Protein AF-A0A5S4T8R4-F1 (afdb_monomer_lite)

Sequence (72 aa):
MSYRYMRMILMFDMPTDTAEERKVYRKFRKFLLSEGFIMHQFSIYSKLLLNNTANDAMIGRLRENNPHKGNI

Radius of gyration: 13.08 Å; chains: 1; bounding box: 34×23×35 Å

pLDDT: mean 87.3, std 11.09, range [52.56, 96.94]

Organism: Streptococcus pyogenes (NCBI:txid1314)

Secondary structure (DSSP, 8-state):
---SSEEEEEE-B---SSHHHHHHHHHHHHHHHHTT-EEEETTEEEEEESSHHHHHHHHHHHHHT--TTSB-

Foldseek 3Di:
DDCQKDKDKFAKDFDDPDPVSVVLVVQLVVVCVVVPWDDPDVRITMDMDRDVVRVVVVVVVCVVSPDPRMDD

Structure (mmCIF, N/C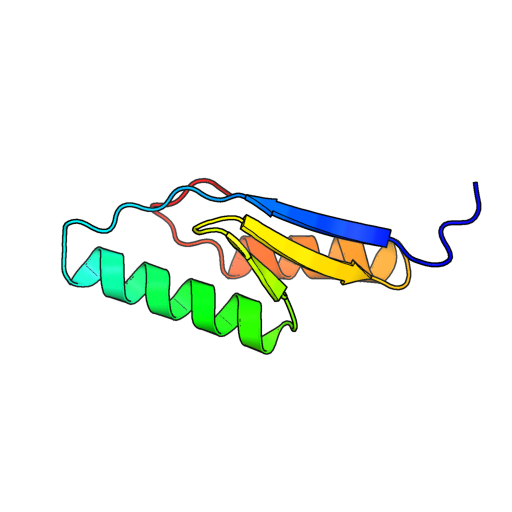A/C/O backbone):
data_AF-A0A5S4T8R4-F1
#
_entry.id   AF-A0A5S4T8R4-F1
#
loop_
_atom_site.group_PDB
_atom_site.id
_atom_site.type_symbol
_atom_site.label_atom_id
_atom_site.label_alt_id
_atom_site.label_comp_id
_atom_site.label_asym_id
_atom_site.label_entity_id
_atom_site.label_seq_id
_atom_site.pdbx_PDB_ins_code
_atom_site.Cartn_x
_atom_site.Cartn_y
_atom_site.Cartn_z
_atom_site.occupancy
_atom_site.B_iso_or_equiv
_atom_site.auth_seq_id
_atom_site.auth_comp_id
_atom_site.auth_asym_id
_atom_site.auth_atom_id
_atom_site.pdbx_PDB_model_num
ATOM 1 N N . MET A 1 1 ? 22.525 -8.011 -14.639 1.00 52.56 1 MET A N 1
ATOM 2 C CA . MET A 1 1 ? 21.282 -8.686 -14.203 1.00 52.56 1 MET A CA 1
ATOM 3 C C . MET A 1 1 ? 20.129 -8.096 -15.005 1.00 52.56 1 MET A C 1
ATOM 5 O O . MET A 1 1 ? 19.958 -6.887 -14.964 1.00 52.56 1 MET A O 1
ATOM 9 N N . SER A 1 2 ? 19.417 -8.891 -15.809 1.00 56.66 2 SER A N 1
ATOM 10 C CA . SER A 1 2 ? 18.243 -8.414 -16.558 1.00 56.66 2 SER A CA 1
ATOM 11 C C . SER A 1 2 ? 17.004 -8.602 -15.682 1.00 56.66 2 SER A C 1
ATOM 13 O O . SER A 1 2 ? 16.547 -9.729 -15.492 1.00 56.66 2 SER A O 1
ATOM 15 N N . TYR A 1 3 ? 16.486 -7.520 -15.097 1.00 60.25 3 TYR A N 1
ATOM 16 C CA . TYR A 1 3 ? 15.223 -7.553 -14.360 1.00 60.25 3 TYR A CA 1
ATOM 17 C C . TYR A 1 3 ? 14.064 -7.544 -15.355 1.00 60.25 3 TYR A C 1
ATOM 19 O O . TYR A 1 3 ? 13.488 -6.502 -15.647 1.00 60.25 3 TYR A O 1
ATOM 27 N N . ARG A 1 4 ? 13.741 -8.716 -15.912 1.00 69.00 4 ARG A N 1
ATOM 28 C CA . ARG A 1 4 ? 12.555 -8.874 -16.769 1.00 69.00 4 ARG A CA 1
ATOM 29 C C . ARG A 1 4 ? 11.257 -8.708 -15.966 1.00 69.00 4 ARG A C 1
ATOM 31 O O . ARG A 1 4 ? 10.247 -8.300 -16.522 1.00 69.00 4 ARG A O 1
ATOM 38 N N . TYR A 1 5 ? 11.319 -9.021 -14.669 1.00 79.38 5 TYR A N 1
ATOM 39 C CA . TYR A 1 5 ? 10.256 -8.842 -13.686 1.00 79.38 5 TYR A CA 1
ATOM 40 C C . TYR A 1 5 ? 10.869 -8.553 -12.308 1.00 79.38 5 TYR A C 1
ATOM 42 O O . TYR A 1 5 ? 11.883 -9.147 -11.940 1.00 79.38 5 TYR A O 1
ATOM 50 N N . MET A 1 6 ? 10.244 -7.666 -11.539 1.00 89.44 6 MET A N 1
ATOM 51 C CA . MET A 1 6 ? 10.604 -7.330 -10.159 1.00 89.44 6 MET A CA 1
ATOM 52 C C . MET A 1 6 ? 9.399 -7.553 -9.254 1.00 89.44 6 MET A C 1
ATOM 54 O O . MET A 1 6 ? 8.260 -7.364 -9.678 1.00 89.44 6 MET A O 1
ATOM 58 N N . ARG A 1 7 ? 9.624 -7.933 -7.997 1.00 92.62 7 ARG A N 1
ATOM 59 C CA . ARG A 1 7 ? 8.555 -8.021 -6.999 1.00 92.62 7 ARG A CA 1
ATOM 60 C C . ARG A 1 7 ? 8.798 -6.979 -5.919 1.00 92.62 7 ARG A C 1
ATOM 62 O O . ARG A 1 7 ? 9.770 -7.075 -5.181 1.00 92.62 7 ARG A O 1
ATOM 69 N N . MET A 1 8 ? 7.896 -6.010 -5.826 1.00 93.50 8 MET A N 1
ATOM 70 C CA . MET A 1 8 ? 7.852 -5.075 -4.709 1.00 93.50 8 MET A CA 1
ATOM 71 C C . MET A 1 8 ? 7.135 -5.755 -3.549 1.00 93.50 8 MET A C 1
ATOM 73 O O . MET A 1 8 ? 6.020 -6.249 -3.728 1.00 93.50 8 MET A O 1
ATOM 77 N N . ILE A 1 9 ? 7.775 -5.784 -2.383 1.00 94.75 9 ILE A N 1
ATOM 78 C CA . ILE A 1 9 ? 7.151 -6.186 -1.123 1.00 94.75 9 ILE A CA 1
ATOM 79 C C . ILE A 1 9 ? 6.890 -4.918 -0.322 1.00 94.75 9 ILE A C 1
ATOM 81 O O . ILE A 1 9 ? 7.778 -4.084 -0.177 1.00 94.75 9 ILE A O 1
ATOM 85 N N . LEU A 1 10 ? 5.660 -4.780 0.158 1.00 93.88 10 LEU A N 1
ATOM 86 C CA . LEU A 1 10 ? 5.202 -3.667 0.969 1.00 93.88 10 LEU A CA 1
ATOM 87 C C . LEU A 1 10 ? 4.849 -4.201 2.353 1.00 93.88 10 LEU A C 1
ATOM 89 O O . LEU A 1 10 ? 3.997 -5.085 2.476 1.00 93.88 10 LEU A O 1
ATOM 93 N N . MET A 1 11 ? 5.503 -3.656 3.370 1.00 93.44 11 MET A N 1
ATOM 94 C CA . MET A 1 11 ? 5.211 -3.908 4.775 1.00 93.44 11 MET A CA 1
ATOM 95 C C . MET A 1 11 ? 4.830 -2.573 5.396 1.00 93.44 11 MET A C 1
ATOM 97 O O . MET A 1 11 ? 5.464 -1.572 5.089 1.00 93.44 11 MET A O 1
ATOM 101 N N . PHE A 1 12 ? 3.791 -2.538 6.219 1.00 90.31 12 PHE A N 1
ATOM 102 C CA . PHE A 1 12 ? 3.385 -1.300 6.875 1.00 90.31 12 PHE A CA 1
ATOM 103 C C . PHE A 1 12 ? 2.796 -1.579 8.245 1.00 90.31 12 PHE A C 1
ATOM 105 O O . PHE A 1 12 ? 2.158 -2.609 8.455 1.00 90.31 12 PHE A O 1
ATOM 112 N N . ASP A 1 13 ? 2.954 -0.633 9.159 1.00 87.56 13 ASP A N 1
ATOM 113 C CA . ASP A 1 13 ? 2.286 -0.691 10.452 1.00 87.56 13 ASP A CA 1
ATOM 114 C C . ASP A 1 13 ? 1.303 0.469 10.586 1.00 87.56 13 ASP A C 1
ATOM 116 O O . ASP A 1 13 ? 1.609 1.624 10.270 1.00 87.56 13 ASP A O 1
ATOM 120 N N . MET A 1 14 ? 0.082 0.135 10.991 1.00 85.94 14 MET A N 1
ATOM 121 C CA . MET A 1 14 ? -1.020 1.077 11.116 1.00 85.94 14 MET A CA 1
ATOM 122 C C . MET A 1 14 ? -1.835 0.736 12.362 1.00 85.94 14 MET A C 1
ATOM 124 O O . MET A 1 14 ? -2.256 -0.416 12.504 1.00 85.94 14 MET A O 1
ATOM 128 N N . PRO A 1 15 ? -2.145 1.726 13.217 1.00 85.62 15 PRO A N 1
ATOM 129 C CA . PRO A 1 15 ? -3.020 1.503 14.360 1.00 85.62 15 PRO A CA 1
ATOM 130 C C . PRO A 1 15 ? -4.425 1.099 13.888 1.00 85.62 15 PRO A C 1
ATOM 132 O O . PRO A 1 15 ? -4.858 1.458 12.788 1.00 85.62 15 PRO A O 1
ATOM 135 N N . THR A 1 16 ? -5.147 0.326 14.704 1.00 86.50 16 THR A N 1
ATOM 136 C CA . THR A 1 16 ? -6.512 -0.147 14.381 1.00 86.50 16 THR A CA 1
ATOM 137 C C . THR A 1 16 ? -7.488 -0.068 15.561 1.00 86.50 16 THR A C 1
ATOM 139 O O . THR A 1 16 ? -8.619 -0.568 15.473 1.00 86.50 16 THR A O 1
ATOM 142 N N . ASP A 1 17 ? -7.097 0.607 16.640 1.00 90.50 17 ASP A N 1
ATOM 143 C CA . ASP A 1 17 ? -7.836 0.648 17.904 1.00 90.50 17 ASP A CA 1
ATOM 144 C C . ASP A 1 17 ? -9.101 1.509 17.795 1.00 90.50 17 ASP A C 1
ATOM 146 O O . ASP A 1 17 ? -10.182 1.130 18.263 1.00 90.50 17 ASP A O 1
ATOM 150 N N . THR A 1 18 ? -9.023 2.631 17.076 1.00 92.88 18 THR A N 1
ATOM 151 C CA . THR A 1 18 ? -10.155 3.545 16.878 1.00 92.88 18 THR A CA 1
ATOM 152 C C . THR A 1 18 ? -10.903 3.302 15.562 1.00 92.88 18 THR A C 1
ATOM 154 O O . THR A 1 18 ? -10.395 2.727 14.595 1.00 92.88 18 THR A O 1
ATOM 157 N N . ALA A 1 19 ? -12.161 3.753 15.492 1.00 93.38 19 ALA A N 1
ATOM 158 C CA . ALA A 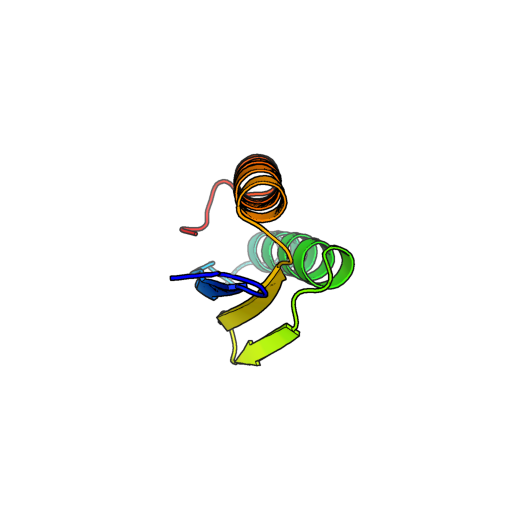1 19 ? -12.970 3.631 14.276 1.00 93.38 19 ALA A CA 1
ATOM 159 C C . ALA A 1 19 ? -12.378 4.415 13.089 1.00 93.38 19 ALA A C 1
ATOM 161 O O . ALA A 1 19 ? -12.431 3.932 11.953 1.00 93.38 19 ALA A O 1
ATOM 162 N N . GLU A 1 20 ? -11.780 5.579 13.358 1.00 90.56 20 GLU A N 1
ATOM 163 C CA . GLU A 1 20 ? -11.117 6.402 12.344 1.00 90.56 20 GLU A CA 1
ATOM 164 C C . GLU A 1 20 ? -9.853 5.728 11.807 1.00 90.56 20 GLU A C 1
ATOM 166 O O . GLU A 1 20 ? -9.668 5.644 10.595 1.00 90.56 20 GLU A O 1
ATOM 171 N N . GLU A 1 21 ? -9.025 5.141 12.668 1.00 89.69 21 GLU A N 1
ATOM 172 C CA . GLU A 1 21 ? -7.833 4.402 12.235 1.00 89.69 21 GLU A CA 1
ATOM 173 C C . GLU A 1 21 ? -8.196 3.195 11.364 1.00 89.69 21 GLU A C 1
ATOM 175 O O . GLU A 1 21 ? -7.645 3.016 10.275 1.00 89.69 21 GLU A O 1
ATOM 180 N N . ARG A 1 22 ? -9.234 2.437 11.748 1.00 90.25 22 ARG A N 1
ATOM 181 C CA . ARG A 1 22 ? -9.773 1.355 10.906 1.00 90.25 22 ARG A CA 1
ATOM 182 C C . ARG A 1 22 ? -10.278 1.861 9.556 1.00 90.25 22 ARG A C 1
ATOM 184 O O . ARG A 1 22 ? -10.162 1.161 8.550 1.00 90.25 22 ARG A O 1
ATOM 191 N N . LYS A 1 23 ? -10.870 3.056 9.500 1.00 91.50 23 LYS A N 1
ATOM 192 C CA . LYS A 1 23 ? -11.325 3.676 8.246 1.00 91.50 23 LYS A CA 1
ATOM 193 C C . LYS A 1 23 ? -10.140 4.031 7.347 1.00 91.50 23 LYS A C 1
ATOM 195 O O . LYS A 1 23 ? -10.187 3.730 6.153 1.00 91.50 23 LYS A O 1
ATOM 200 N N . VAL A 1 24 ? -9.071 4.587 7.916 1.00 90.25 24 VAL A N 1
ATOM 201 C CA . VAL A 1 24 ? -7.826 4.896 7.198 1.00 90.25 24 VAL A CA 1
ATOM 202 C C . VAL A 1 24 ? -7.162 3.613 6.682 1.00 90.25 24 VAL A C 1
ATOM 204 O O . VAL A 1 24 ? -6.854 3.541 5.492 1.00 90.25 24 VAL A O 1
ATOM 207 N N . TYR A 1 25 ? -7.059 2.562 7.506 1.00 90.38 25 TYR A N 1
ATOM 208 C CA . TYR A 1 25 ? -6.564 1.243 7.083 1.00 90.38 25 TYR A CA 1
ATOM 209 C C . TYR A 1 25 ? -7.366 0.684 5.903 1.00 90.38 25 TYR A C 1
ATOM 211 O O . TYR A 1 25 ? -6.798 0.273 4.892 1.00 90.38 25 TYR A O 1
ATOM 219 N N . ARG A 1 26 ? -8.705 0.702 5.980 1.00 91.62 26 ARG A N 1
ATOM 220 C CA . ARG A 1 26 ? -9.562 0.209 4.886 1.00 91.62 26 ARG A CA 1
ATOM 221 C C . ARG A 1 26 ? -9.370 1.009 3.600 1.00 91.62 26 ARG A C 1
ATOM 223 O O . ARG A 1 26 ? -9.379 0.411 2.524 1.00 91.62 26 ARG A O 1
ATOM 230 N N . LYS A 1 27 ? -9.185 2.331 3.695 1.00 92.38 27 LYS A N 1
ATOM 231 C CA . LYS A 1 27 ? -8.903 3.191 2.536 1.00 92.38 27 LYS A CA 1
ATOM 232 C C . LYS A 1 27 ? -7.568 2.812 1.892 1.00 92.38 27 LYS A C 1
ATOM 234 O O . LYS A 1 27 ? -7.534 2.597 0.683 1.00 92.38 27 LYS A O 1
ATOM 239 N N . PHE A 1 28 ? -6.517 2.656 2.695 1.00 92.06 28 PHE A N 1
ATOM 240 C CA . PHE A 1 28 ? -5.196 2.271 2.203 1.00 92.06 28 PHE A CA 1
ATOM 241 C C . PHE A 1 28 ? -5.199 0.863 1.594 1.00 92.06 28 PHE A C 1
ATOM 243 O O . PHE A 1 28 ? -4.763 0.671 0.462 1.00 92.06 28 PHE A O 1
ATOM 250 N N . ARG A 1 29 ? -5.825 -0.113 2.262 1.00 93.06 29 ARG A N 1
ATOM 251 C CA . ARG A 1 29 ? -6.015 -1.464 1.714 1.00 93.06 29 ARG A CA 1
ATOM 252 C C . ARG A 1 29 ? -6.767 -1.449 0.383 1.00 93.06 29 ARG A C 1
ATOM 254 O O . ARG A 1 29 ? -6.392 -2.175 -0.532 1.00 93.06 29 ARG A O 1
ATOM 261 N N . LYS A 1 30 ? -7.828 -0.644 0.256 1.00 94.69 30 LYS A N 1
ATOM 262 C CA . LYS A 1 30 ? -8.582 -0.524 -1.002 1.00 94.69 30 LYS A CA 1
ATOM 263 C C . LYS A 1 30 ? -7.694 0.006 -2.131 1.00 94.69 30 LYS A C 1
ATOM 265 O O . LYS A 1 30 ? -7.766 -0.534 -3.229 1.00 94.69 30 LYS A O 1
ATOM 270 N N . PHE A 1 31 ? -6.845 0.992 -1.840 1.00 95.00 31 PHE A N 1
ATOM 271 C CA . PHE A 1 31 ? -5.843 1.505 -2.774 1.00 95.00 31 PHE A CA 1
ATOM 272 C C . PHE A 1 31 ? -4.843 0.417 -3.203 1.00 95.00 31 PHE A C 1
ATOM 274 O O . PHE A 1 31 ? -4.641 0.212 -4.399 1.00 95.00 31 PHE A O 1
ATOM 281 N N . LEU A 1 32 ? -4.287 -0.348 -2.257 1.00 95.06 32 LEU A N 1
ATOM 282 C CA . LEU A 1 32 ? -3.362 -1.443 -2.575 1.00 95.06 32 LEU A CA 1
ATOM 283 C C . LEU A 1 32 ? -4.002 -2.481 -3.504 1.00 95.06 32 LEU A C 1
ATOM 285 O O . LEU A 1 32 ? -3.399 -2.886 -4.497 1.00 95.06 32 LEU A O 1
ATOM 289 N N . LEU A 1 33 ? -5.244 -2.877 -3.222 1.00 95.00 33 LEU A N 1
ATOM 290 C CA . LEU A 1 33 ? -5.967 -3.829 -4.065 1.00 95.00 33 LEU A CA 1
ATOM 291 C C . LEU A 1 33 ? -6.282 -3.257 -5.454 1.00 95.00 33 LEU A C 1
ATOM 293 O O . LEU A 1 33 ? -6.141 -3.981 -6.436 1.00 95.00 33 LEU A O 1
ATOM 297 N N . SER A 1 34 ? -6.657 -1.975 -5.567 1.00 95.81 34 SER A N 1
ATOM 298 C CA . SER A 1 34 ? -6.880 -1.342 -6.878 1.00 95.81 34 SER A CA 1
ATOM 299 C C . SER A 1 34 ? -5.596 -1.200 -7.691 1.00 95.81 34 SER A C 1
ATOM 301 O O . SER A 1 34 ? -5.624 -1.312 -8.910 1.00 95.81 34 SER A O 1
ATOM 303 N N . GLU A 1 35 ? -4.458 -1.025 -7.020 1.00 95.06 35 GLU A N 1
ATOM 304 C CA . GLU A 1 35 ? -3.139 -1.069 -7.645 1.00 95.06 35 GLU A CA 1
ATOM 305 C C . GLU A 1 35 ? -2.690 -2.507 -7.956 1.00 95.06 35 GLU A C 1
ATOM 307 O O . GLU A 1 35 ? -1.611 -2.699 -8.503 1.00 95.06 35 GLU A O 1
ATOM 312 N N .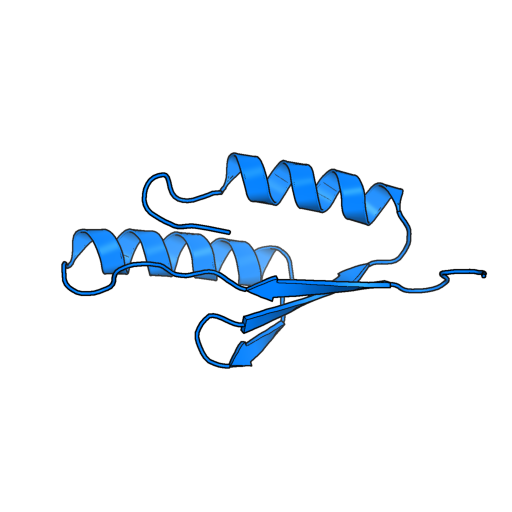 GLY A 1 36 ? -3.470 -3.545 -7.651 1.00 95.25 36 GLY A N 1
ATOM 313 C CA . GLY A 1 36 ? -3.116 -4.931 -7.963 1.00 95.25 36 GLY A CA 1
ATOM 314 C C . GLY A 1 36 ? -2.041 -5.526 -7.050 1.00 95.25 36 GLY A C 1
ATOM 315 O O . GLY A 1 36 ? -1.324 -6.442 -7.457 1.00 95.25 36 GLY A O 1
ATOM 316 N N . PHE A 1 37 ? -1.903 -5.019 -5.823 1.00 96.94 37 PHE A N 1
ATOM 317 C CA . PHE A 1 37 ? -1.158 -5.726 -4.788 1.00 96.94 37 PHE A CA 1
ATOM 318 C C . PHE A 1 37 ? -1.930 -6.958 -4.314 1.00 96.94 37 PHE A C 1
ATOM 320 O O . PHE A 1 37 ? -3.150 -6.943 -4.161 1.00 96.94 37 PHE A O 1
ATOM 327 N N . ILE A 1 38 ? -1.185 -8.014 -4.010 1.00 96.50 38 ILE A N 1
ATOM 328 C CA . ILE A 1 38 ? -1.690 -9.260 -3.440 1.00 96.50 38 ILE A CA 1
ATOM 329 C C . ILE A 1 38 ? -1.302 -9.293 -1.965 1.00 96.50 38 ILE A C 1
ATOM 331 O O . ILE A 1 38 ? -0.140 -9.065 -1.627 1.00 96.50 38 ILE A O 1
ATOM 335 N N . MET A 1 39 ? -2.275 -9.569 -1.100 1.00 95.38 39 MET A N 1
ATOM 336 C CA . MET A 1 39 ? -2.066 -9.737 0.337 1.00 95.38 39 MET A CA 1
ATOM 337 C C . MET A 1 39 ? -1.510 -11.134 0.619 1.00 95.38 39 MET A C 1
ATOM 339 O O . MET A 1 39 ? -2.126 -12.121 0.223 1.00 95.38 39 MET A O 1
ATOM 343 N N . HIS A 1 40 ? -0.379 -11.214 1.321 1.00 93.12 40 HIS A N 1
ATOM 344 C CA . HIS A 1 40 ? 0.185 -12.490 1.785 1.00 93.12 40 HIS A CA 1
ATOM 345 C C . HIS A 1 40 ? -0.179 -12.762 3.235 1.00 93.12 40 HIS A C 1
ATOM 347 O O . HIS A 1 40 ? -0.545 -13.876 3.593 1.00 93.12 40 HIS A O 1
ATOM 353 N N . GLN A 1 41 ? -0.073 -11.725 4.063 1.00 92.44 41 GLN A N 1
ATOM 354 C CA . GLN A 1 41 ? -0.387 -11.742 5.487 1.00 92.44 41 GLN A CA 1
ATOM 355 C C . GLN A 1 41 ? -0.943 -10.374 5.888 1.00 92.44 41 GLN A C 1
ATOM 357 O O . GLN A 1 41 ? -0.945 -9.427 5.093 1.00 92.44 41 GLN A O 1
ATOM 362 N N . PHE A 1 42 ? -1.426 -10.254 7.126 1.00 86.44 42 PHE A N 1
ATOM 363 C CA . PHE A 1 42 ? -1.746 -8.940 7.676 1.00 86.44 42 PHE A CA 1
ATOM 364 C C . PHE A 1 42 ? -0.533 -8.017 7.553 1.00 86.44 42 PHE A C 1
ATOM 366 O O . PHE A 1 42 ? 0.587 -8.417 7.852 1.00 86.44 42 PHE A O 1
ATOM 373 N N . SER A 1 43 ? -0.777 -6.811 7.036 1.00 90.12 43 SER A N 1
ATOM 374 C CA . SER A 1 43 ? 0.243 -5.784 6.802 1.00 90.12 43 SER A CA 1
ATOM 375 C C . SER A 1 43 ? 1.353 -6.120 5.793 1.00 90.12 43 SER A C 1
ATOM 377 O O . SER A 1 43 ? 2.249 -5.303 5.605 1.00 90.12 43 SER A O 1
ATOM 379 N N . ILE A 1 44 ? 1.286 -7.259 5.088 1.00 94.25 44 ILE A N 1
ATOM 380 C CA . ILE A 1 44 ? 2.298 -7.665 4.100 1.00 94.25 44 ILE A CA 1
ATOM 381 C C . ILE A 1 44 ? 1.644 -7.909 2.740 1.00 94.25 44 ILE A C 1
ATOM 383 O O . ILE A 1 44 ? 0.824 -8.817 2.563 1.00 94.25 44 ILE A O 1
ATOM 387 N N . TYR A 1 45 ? 2.058 -7.114 1.756 1.00 96.75 45 TYR A N 1
ATOM 388 C 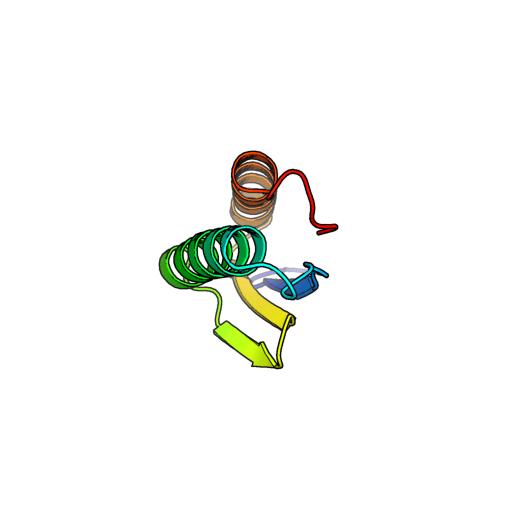CA . TYR A 1 45 ? 1.539 -7.133 0.393 1.00 96.75 45 TYR A CA 1
ATOM 389 C C . TYR A 1 45 ? 2.677 -7.240 -0.623 1.00 96.75 45 TYR A C 1
ATOM 391 O O . TYR A 1 45 ? 3.812 -6.859 -0.351 1.00 96.75 45 TYR A O 1
ATOM 399 N N . SER A 1 46 ? 2.386 -7.732 -1.828 1.00 96.62 46 SER A N 1
ATOM 400 C CA . SER A 1 46 ? 3.350 -7.674 -2.930 1.00 96.62 46 SER A CA 1
ATOM 401 C C . SER A 1 46 ? 2.718 -7.336 -4.268 1.00 96.62 46 SER A C 1
ATOM 403 O O . SER A 1 46 ? 1.592 -7.754 -4.531 1.00 96.62 46 SER A O 1
ATOM 405 N N . LYS A 1 47 ? 3.490 -6.702 -5.151 1.00 95.19 47 LYS A N 1
ATOM 406 C CA . LYS A 1 47 ? 3.117 -6.446 -6.544 1.00 95.19 47 LYS A CA 1
ATOM 407 C C . LYS A 1 47 ? 4.249 -6.843 -7.491 1.00 95.19 47 LYS A C 1
ATOM 409 O O . LYS A 1 47 ? 5.418 -6.573 -7.217 1.00 95.19 47 LYS A O 1
ATOM 414 N N . LEU A 1 48 ? 3.895 -7.479 -8.609 1.00 93.81 48 LEU A N 1
ATOM 415 C CA . LEU A 1 48 ? 4.825 -7.729 -9.709 1.00 93.81 48 LEU A CA 1
ATOM 416 C C . LEU A 1 48 ? 4.925 -6.476 -10.590 1.00 93.81 48 LEU A C 1
ATOM 418 O O . LEU A 1 48 ? 3.911 -5.882 -10.956 1.00 93.81 48 LEU A O 1
ATOM 422 N N . LEU A 1 49 ? 6.146 -6.080 -10.925 1.00 91.94 49 LEU A N 1
ATOM 423 C CA . LEU A 1 49 ? 6.479 -4.906 -11.722 1.00 91.94 49 LEU A CA 1
ATOM 424 C C . LEU A 1 49 ? 7.335 -5.332 -12.917 1.00 91.94 49 LEU A C 1
ATOM 426 O O . LEU A 1 49 ? 8.150 -6.248 -12.816 1.00 91.94 49 LEU A O 1
ATOM 430 N N . LEU A 1 50 ? 7.134 -4.671 -14.056 1.00 88.00 50 LEU A N 1
ATOM 431 C CA . LEU A 1 50 ? 7.759 -5.044 -15.330 1.00 88.00 50 LEU A CA 1
ATOM 432 C C . LEU A 1 50 ? 9.160 -4.446 -15.514 1.00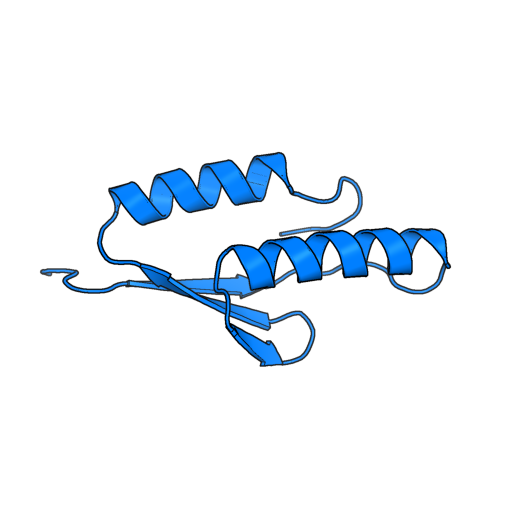 88.00 50 LEU A C 1
ATOM 434 O O . LEU A 1 50 ? 9.971 -5.002 -16.243 1.00 88.00 50 LEU A O 1
ATOM 438 N N . ASN A 1 51 ? 9.437 -3.294 -14.898 1.00 87.25 51 ASN A N 1
ATOM 439 C CA . ASN A 1 51 ? 10.702 -2.569 -15.025 1.00 87.25 51 ASN A CA 1
ATOM 440 C C . ASN A 1 51 ? 10.868 -1.536 -13.893 1.00 87.25 51 ASN A C 1
ATOM 442 O O . ASN A 1 51 ? 9.934 -1.286 -13.124 1.00 87.25 51 ASN A O 1
ATOM 446 N N . ASN A 1 52 ? 12.046 -0.905 -13.825 1.00 86.44 52 ASN A N 1
ATOM 447 C CA . ASN A 1 52 ? 12.345 0.144 -12.843 1.00 86.44 52 ASN A CA 1
ATOM 448 C C . ASN A 1 52 ? 11.434 1.373 -12.979 1.00 86.44 52 ASN A C 1
ATOM 450 O O . ASN A 1 52 ? 11.017 1.926 -11.972 1.00 86.44 52 ASN A O 1
ATOM 454 N N . THR A 1 53 ? 11.043 1.776 -14.189 1.00 90.38 53 THR A N 1
ATOM 455 C CA . THR A 1 53 ? 10.155 2.938 -14.374 1.00 90.38 53 THR A CA 1
ATOM 456 C C . THR A 1 53 ? 8.792 2.722 -13.709 1.00 90.38 53 THR A C 1
ATOM 458 O O . THR A 1 53 ? 8.258 3.617 -13.054 1.00 90.38 53 THR A O 1
ATOM 461 N N . ALA A 1 54 ? 8.236 1.512 -13.820 1.00 90.62 54 ALA A N 1
ATOM 462 C CA . ALA A 1 54 ? 7.007 1.132 -13.131 1.00 90.62 54 ALA A CA 1
ATOM 463 C C . ALA A 1 54 ? 7.191 1.083 -11.605 1.00 90.62 54 ALA A C 1
ATOM 465 O O . ALA A 1 54 ? 6.251 1.394 -10.871 1.00 90.62 54 ALA A O 1
ATOM 466 N N . ASN A 1 55 ? 8.386 0.709 -11.138 1.00 90.94 55 ASN A N 1
ATOM 467 C CA . ASN A 1 55 ? 8.749 0.736 -9.726 1.00 90.94 55 ASN A CA 1
ATOM 468 C C . ASN A 1 55 ? 8.774 2.165 -9.174 1.00 90.94 55 ASN A C 1
ATOM 470 O O . ASN A 1 55 ? 8.093 2.438 -8.189 1.00 90.94 55 ASN A O 1
ATOM 474 N N . ASP A 1 56 ? 9.461 3.087 -9.841 1.00 91.81 56 ASP A N 1
ATOM 475 C CA . ASP A 1 56 ? 9.581 4.476 -9.386 1.00 91.81 56 ASP A CA 1
ATOM 476 C C . ASP A 1 56 ? 8.221 5.186 -9.387 1.00 91.81 56 ASP A C 1
ATOM 478 O O . ASP A 1 56 ? 7.856 5.860 -8.421 1.00 91.81 56 ASP A O 1
ATOM 482 N N . ALA A 1 57 ? 7.404 4.943 -10.418 1.00 93.19 57 ALA A N 1
ATOM 483 C CA . ALA A 1 57 ? 6.029 5.432 -10.465 1.00 93.19 57 ALA A CA 1
ATOM 484 C C . ALA A 1 57 ? 5.162 4.855 -9.330 1.00 93.19 57 ALA A C 1
ATOM 486 O O . ALA A 1 57 ? 4.305 5.552 -8.786 1.00 93.19 57 ALA A O 1
ATOM 487 N N . MET A 1 58 ? 5.371 3.586 -8.959 1.00 94.12 58 MET A N 1
ATOM 488 C CA . MET A 1 58 ? 4.658 2.968 -7.840 1.00 94.12 58 MET A CA 1
ATOM 489 C C . MET A 1 58 ? 5.085 3.563 -6.494 1.00 94.12 58 MET A C 1
ATOM 491 O O . MET A 1 58 ? 4.228 3.839 -5.659 1.00 94.12 58 MET A O 1
ATOM 495 N N . ILE A 1 59 ? 6.380 3.828 -6.299 1.00 91.62 59 ILE A N 1
ATOM 496 C CA . ILE A 1 59 ? 6.887 4.511 -5.101 1.00 91.62 59 ILE A CA 1
ATOM 497 C C . ILE A 1 59 ? 6.249 5.901 -4.967 1.00 91.62 59 ILE A C 1
ATOM 499 O O . ILE A 1 59 ? 5.830 6.273 -3.872 1.00 91.62 59 ILE A O 1
ATOM 503 N N . GLY A 1 60 ? 6.115 6.648 -6.070 1.00 92.38 60 GLY A N 1
ATOM 504 C CA . GLY A 1 60 ? 5.407 7.934 -6.086 1.00 92.38 60 GLY A CA 1
ATOM 505 C C . GLY A 1 60 ? 3.956 7.815 -5.610 1.00 92.38 60 GLY A C 1
ATOM 506 O O . GLY A 1 60 ? 3.563 8.478 -4.651 1.00 92.38 60 GLY A O 1
ATOM 507 N N . ARG A 1 61 ? 3.187 6.887 -6.200 1.00 92.50 61 ARG A N 1
ATOM 508 C CA . ARG A 1 61 ? 1.789 6.633 -5.803 1.00 92.50 61 ARG A CA 1
ATOM 509 C C . ARG A 1 61 ? 1.650 6.208 -4.340 1.00 92.50 61 ARG A C 1
ATOM 511 O O . ARG A 1 61 ? 0.707 6.633 -3.674 1.00 92.50 61 ARG A O 1
ATOM 518 N N . LEU A 1 62 ? 2.574 5.388 -3.834 1.00 91.62 62 LEU A N 1
ATOM 519 C CA . LEU A 1 62 ? 2.590 4.966 -2.429 1.00 91.62 62 LEU A CA 1
ATOM 520 C C . LEU A 1 62 ? 2.814 6.150 -1.485 1.00 91.62 62 LEU A C 1
ATOM 522 O O . LEU A 1 62 ? 2.144 6.226 -0.462 1.00 91.62 62 LEU A O 1
ATOM 526 N N . ARG A 1 63 ? 3.698 7.092 -1.838 1.00 87.50 63 ARG A N 1
ATOM 527 C CA . ARG A 1 63 ? 3.947 8.302 -1.038 1.00 87.50 63 ARG A CA 1
ATOM 528 C C . ARG A 1 63 ? 2.738 9.233 -0.997 1.00 87.50 63 ARG A C 1
ATOM 530 O O . ARG A 1 63 ? 2.412 9.741 0.069 1.00 87.50 63 ARG A O 1
ATOM 537 N N . GLU A 1 64 ? 2.055 9.417 -2.123 1.00 88.06 64 GLU A N 1
ATOM 538 C CA . GLU A 1 64 ? 0.842 10.245 -2.202 1.00 88.06 64 GLU A CA 1
ATOM 539 C C . GLU A 1 64 ? -0.335 9.651 -1.419 1.00 88.06 64 GLU A C 1
ATOM 541 O O . GLU A 1 64 ? -1.146 10.383 -0.854 1.00 88.06 64 GLU A O 1
ATOM 546 N N . ASN A 1 65 ? -0.428 8.320 -1.372 1.00 85.81 65 ASN A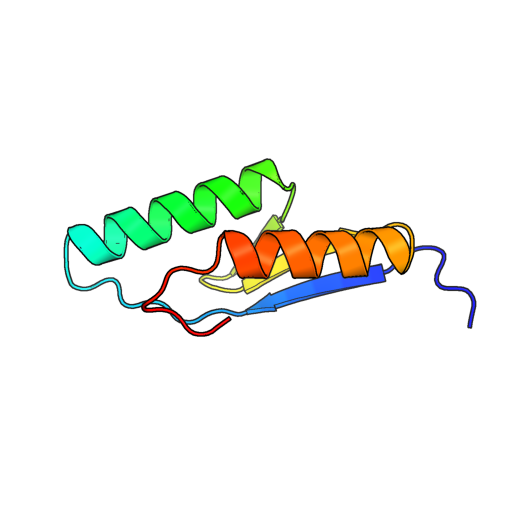 N 1
ATOM 547 C CA . ASN A 1 65 ? -1.496 7.603 -0.675 1.00 85.81 65 ASN A CA 1
ATOM 548 C C . ASN A 1 65 ? -1.083 7.127 0.724 1.00 85.81 65 ASN A C 1
ATOM 550 O O . ASN A 1 65 ? -1.842 6.383 1.353 1.00 85.81 65 ASN A O 1
ATOM 554 N N . ASN A 1 66 ? 0.089 7.546 1.214 1.00 80.69 66 ASN A N 1
ATOM 555 C CA . ASN A 1 66 ? 0.584 7.162 2.526 1.00 80.69 66 ASN A CA 1
ATOM 556 C C . ASN A 1 66 ? -0.334 7.753 3.613 1.00 80.69 66 ASN A C 1
ATOM 558 O O . ASN A 1 66 ? -0.497 8.976 3.687 1.00 80.69 66 ASN A O 1
ATOM 562 N N . PRO A 1 67 ? -0.968 6.927 4.460 1.00 72.56 67 PRO A N 1
ATOM 563 C CA . PRO A 1 67 ? -1.733 7.437 5.580 1.00 72.56 67 PRO A CA 1
ATOM 564 C C . PRO A 1 67 ? -0.802 8.170 6.556 1.00 72.56 67 PRO A C 1
ATOM 566 O O . PRO A 1 67 ? 0.104 7.573 7.117 1.00 72.56 67 PRO A O 1
ATOM 569 N N . HIS A 1 68 ? -1.079 9.450 6.829 1.00 65.19 68 HIS A N 1
ATOM 570 C CA . HIS A 1 68 ? -0.286 10.339 7.704 1.00 65.19 68 HIS A CA 1
ATOM 571 C C . HIS A 1 68 ? 0.051 9.804 9.115 1.00 65.19 68 HIS A C 1
ATOM 573 O O . HIS A 1 68 ? 0.832 10.429 9.825 1.00 65.19 68 HIS A O 1
ATOM 579 N N . LYS A 1 69 ? -0.562 8.696 9.547 1.00 57.59 69 LYS A N 1
ATOM 580 C CA . LYS A 1 69 ? -0.366 8.055 10.857 1.00 57.59 69 LYS A CA 1
ATOM 581 C C . LYS A 1 69 ? 0.216 6.633 10.776 1.00 57.59 69 LYS A C 1
ATOM 583 O O . LYS A 1 69 ? 0.177 5.921 11.772 1.00 57.59 69 LYS A O 1
ATOM 588 N N . GLY A 1 70 ? 0.698 6.197 9.612 1.00 56.56 70 GLY A N 1
ATOM 589 C CA . GLY A 1 70 ? 1.314 4.882 9.419 1.00 56.56 70 GLY A CA 1
ATOM 590 C C . GLY A 1 70 ? 2.741 5.003 8.895 1.00 56.56 70 GLY A C 1
ATOM 591 O O . GLY A 1 70 ? 3.060 5.939 8.164 1.00 56.56 70 GLY A O 1
ATOM 592 N N . ASN A 1 71 ? 3.590 4.048 9.271 1.00 63.00 71 ASN A N 1
ATOM 593 C CA . ASN A 1 71 ? 4.911 3.892 8.670 1.00 63.00 71 ASN A CA 1
ATOM 594 C C . ASN A 1 71 ? 4.798 2.871 7.530 1.00 63.00 71 ASN A C 1
ATOM 596 O O . ASN A 1 71 ? 4.297 1.763 7.744 1.00 63.00 71 ASN A O 1
ATOM 600 N N . ILE A 1 72 ? 5.241 3.273 6.336 1.00 62.22 72 ILE A N 1
ATOM 601 C CA . ILE A 1 72 ? 5.379 2.443 5.131 1.00 62.22 72 ILE A CA 1
ATOM 602 C C . ILE A 1 72 ? 6.864 2.327 4.802 1.00 62.22 72 ILE A C 1
ATOM 604 O O . ILE A 1 72 ? 7.531 3.388 4.827 1.00 62.22 72 ILE A O 1
#

InterPro domains:
  IPR019199 Virulence-associated protein D / CRISPR associated protein Cas2 [PF09827] (6-69)
  IPR021127 CRISPR-associated endonuclease Cas2 [TIGR01573] (6-72)